Protein AF-A0A9E4ZHT3-F1 (afdb_monomer_lite)

Foldseek 3Di:
DDPPDPLNCVVVVVVVVLVVVVVVCVVVPDDPPVNVVVSVVVVVVVVVVNVVVVVVVVVVVVLVVLLVVLVCCVVVALVQLLVVLCVQQPDDPDPPVCLVPDPRDDCVSLVVNLVVDDDPLNVLSVVLVVQVVVVVVDVRDSVVNNVSSVVSSVVSVVVNVVSVVVSVVSVD

Sequence (172 aa):
MTRYDFFELLPLVVLMVIAFLYTVGYAIGRLPEDYYSFLNGMLFFLTAIYVWLTLRILKDNQKSREIEFIERQLEKLYYPLKDALLFNNFPGNISRDQLREGDCRPIDNIIPYQYLIENETRGKLSRYIDIFISMQKMDVPKAHLILKSEELFQAIEKDIKYLNNQLDELTH

Organism: NCBI:txid2828780

Structure (mmCIF, N/CA/C/O backbone):
data_AF-A0A9E4ZHT3-F1
#
_entry.id   AF-A0A9E4ZHT3-F1
#
loop_
_atom_site.group_PDB
_atom_site.id
_atom_site.type_symbol
_atom_site.label_atom_id
_atom_site.label_alt_id
_atom_site.label_comp_id
_atom_site.label_asym_id
_atom_site.label_entity_id
_atom_site.label_seq_id
_atom_site.pdbx_PDB_ins_code
_atom_site.Cartn_x
_atom_site.Cartn_y
_atom_site.Cartn_z
_atom_site.occupancy
_atom_site.B_iso_or_equiv
_atom_site.auth_seq_id
_atom_site.auth_comp_id
_atom_site.auth_asym_id
_atom_site.auth_atom_id
_atom_site.pdbx_PDB_model_num
ATOM 1 N N . MET A 1 1 ? -6.370 -9.672 -28.333 1.00 36.31 1 MET A N 1
ATOM 2 C CA . MET A 1 1 ? -5.701 -8.794 -29.316 1.00 36.31 1 MET A CA 1
ATOM 3 C C . MET A 1 1 ? -4.327 -8.479 -28.747 1.00 36.31 1 MET A C 1
ATOM 5 O O . MET A 1 1 ? -4.219 -7.658 -27.850 1.00 36.31 1 MET A O 1
ATOM 9 N N . THR A 1 2 ? -3.317 -9.254 -29.134 1.00 41.53 2 THR A N 1
ATOM 10 C CA . THR A 1 2 ? -1.948 -9.168 -28.607 1.00 41.53 2 THR A CA 1
ATOM 11 C C . THR A 1 2 ? -1.272 -7.931 -29.191 1.00 41.53 2 THR A C 1
ATOM 13 O O . THR A 1 2 ? -0.792 -7.959 -30.323 1.00 41.53 2 THR A O 1
ATOM 16 N N . ARG A 1 3 ? -1.287 -6.816 -28.451 1.00 43.28 3 ARG A N 1
ATOM 17 C CA . ARG A 1 3 ? -0.347 -5.722 -28.703 1.00 43.28 3 ARG A CA 1
ATOM 18 C C . ARG A 1 3 ? 1.022 -6.256 -28.309 1.00 43.28 3 ARG A C 1
ATOM 20 O O . ARG A 1 3 ? 1.335 -6.298 -27.129 1.00 43.28 3 ARG A O 1
ATOM 27 N N . TYR A 1 4 ? 1.790 -6.725 -29.286 1.00 46.22 4 TYR A N 1
ATOM 28 C CA . TYR A 1 4 ? 3.232 -6.761 -29.113 1.00 46.22 4 TYR A CA 1
ATOM 29 C C . TYR A 1 4 ? 3.649 -5.315 -28.880 1.00 46.22 4 TYR A C 1
ATOM 31 O O . TYR A 1 4 ? 3.478 -4.475 -29.771 1.00 46.22 4 TYR A O 1
ATOM 39 N N . ASP A 1 5 ? 4.079 -5.007 -27.660 1.00 58.91 5 ASP A N 1
ATOM 40 C CA . ASP A 1 5 ? 4.579 -3.680 -27.359 1.00 58.91 5 ASP A CA 1
ATOM 41 C C . ASP A 1 5 ? 5.752 -3.416 -28.297 1.00 58.91 5 ASP A C 1
ATOM 43 O O . ASP A 1 5 ? 6.617 -4.265 -28.506 1.00 58.91 5 ASP A O 1
ATOM 47 N N . PHE A 1 6 ? 5.768 -2.232 -28.904 1.00 53.75 6 PHE A N 1
ATOM 48 C CA . PHE A 1 6 ? 6.815 -1.793 -29.829 1.00 53.75 6 PHE A CA 1
ATOM 49 C C . PHE A 1 6 ? 8.233 -2.073 -29.282 1.00 53.75 6 PHE A C 1
ATOM 51 O O . PHE A 1 6 ? 9.155 -2.358 -30.042 1.00 53.75 6 PHE A O 1
ATOM 58 N N . PHE A 1 7 ? 8.375 -2.081 -27.954 1.00 57.44 7 PHE A N 1
ATOM 59 C CA . PHE A 1 7 ? 9.590 -2.407 -27.213 1.00 57.44 7 PHE A CA 1
ATOM 60 C C . PHE A 1 7 ? 10.010 -3.886 -27.242 1.00 57.44 7 PHE A C 1
ATOM 62 O O . PHE A 1 7 ? 11.207 -4.149 -27.196 1.00 57.44 7 PHE A O 1
ATOM 69 N N . GLU A 1 8 ? 9.088 -4.845 -27.361 1.00 61.06 8 GLU A N 1
ATOM 70 C CA . GLU A 1 8 ? 9.421 -6.273 -27.511 1.00 61.06 8 GLU A CA 1
ATOM 71 C C . GLU A 1 8 ? 9.900 -6.608 -28.929 1.00 61.06 8 GLU A C 1
ATOM 73 O O . GLU A 1 8 ? 10.730 -7.497 -29.121 1.00 61.06 8 GLU A O 1
ATOM 78 N N . LEU A 1 9 ? 9.404 -5.879 -29.934 1.00 61.53 9 LEU A N 1
ATOM 79 C CA . LEU A 1 9 ? 9.757 -6.102 -31.340 1.00 61.53 9 LEU A CA 1
ATOM 80 C C . LEU A 1 9 ? 11.034 -5.365 -31.756 1.00 61.53 9 LEU A C 1
ATOM 82 O O . LEU A 1 9 ? 11.717 -5.804 -32.680 1.00 61.53 9 LEU A O 1
ATOM 86 N N . LEU A 1 10 ? 11.390 -4.276 -31.073 1.00 67.12 10 LEU A N 1
ATOM 87 C CA . LEU A 1 10 ? 12.558 -3.456 -31.399 1.00 67.12 10 LEU A CA 1
ATOM 88 C C . LEU A 1 10 ? 13.893 -4.236 -31.390 1.00 67.12 10 LEU A C 1
ATOM 90 O O . LEU A 1 10 ? 14.643 -4.097 -32.356 1.00 67.12 10 LEU A O 1
ATOM 94 N N . PRO A 1 11 ? 14.196 -5.110 -30.406 1.00 68.56 11 PRO A N 1
ATOM 95 C CA . PRO A 1 11 ? 15.411 -5.928 -30.421 1.00 68.56 11 PRO A CA 1
ATOM 96 C C . PRO A 1 11 ? 15.448 -6.892 -31.609 1.00 68.56 11 PRO A C 1
ATOM 98 O O . PRO A 1 11 ? 16.500 -7.096 -32.211 1.00 68.56 11 PRO A O 1
ATOM 101 N N . LEU A 1 12 ? 14.293 -7.455 -31.968 1.00 69.12 12 LEU A N 1
ATOM 102 C CA . LEU A 1 12 ? 14.160 -8.412 -33.061 1.00 69.12 12 LEU A CA 1
ATOM 103 C C . LEU A 1 12 ? 14.340 -7.721 -34.419 1.00 69.12 12 LEU A C 1
ATOM 105 O O . LEU A 1 12 ? 15.075 -8.219 -35.267 1.00 69.12 12 LEU A O 1
ATOM 109 N N . VAL A 1 13 ? 13.760 -6.530 -34.591 1.00 71.06 13 VAL A N 1
ATOM 110 C CA . VAL A 1 13 ? 13.952 -5.685 -35.779 1.00 71.06 13 VAL A CA 1
ATOM 111 C C . VAL A 1 13 ? 15.416 -5.261 -35.916 1.00 71.06 13 VAL A C 1
ATOM 113 O O . VAL A 1 13 ? 15.984 -5.362 -37.001 1.00 71.06 13 VAL A O 1
ATOM 116 N N . VAL A 1 14 ? 16.063 -4.850 -34.824 1.00 73.06 14 VAL A N 1
ATOM 117 C CA . VAL A 1 14 ? 17.485 -4.473 -34.822 1.00 73.06 14 VAL A CA 1
ATOM 118 C C . VAL A 1 14 ? 18.382 -5.664 -35.177 1.00 73.06 14 VAL A C 1
ATOM 120 O O . VAL A 1 14 ? 19.253 -5.531 -36.035 1.00 73.06 14 VAL A O 1
ATOM 123 N N . LEU A 1 15 ? 18.148 -6.841 -34.586 1.00 74.75 15 LEU A N 1
ATOM 124 C CA . LEU A 1 15 ? 18.866 -8.076 -34.924 1.00 74.75 15 LEU A CA 1
ATOM 125 C C . LEU A 1 15 ? 18.683 -8.460 -36.394 1.00 74.75 15 LEU A C 1
ATOM 127 O O . LEU A 1 15 ? 19.656 -8.828 -37.051 1.00 74.75 15 LEU A O 1
ATOM 131 N N . MET A 1 16 ? 17.465 -8.331 -36.928 1.00 75.19 16 MET A N 1
ATOM 132 C CA . MET A 1 16 ? 17.192 -8.583 -38.343 1.00 75.19 16 MET A CA 1
ATOM 133 C C . MET A 1 16 ? 17.946 -7.613 -39.254 1.00 75.19 16 MET A C 1
ATOM 135 O O . MET A 1 16 ? 18.510 -8.047 -40.256 1.00 75.19 16 MET A O 1
ATOM 139 N N . VAL A 1 17 ? 18.012 -6.326 -38.905 1.00 75.81 17 VAL A N 1
ATOM 140 C CA . VAL A 1 17 ? 18.761 -5.322 -39.678 1.00 75.81 17 VAL A CA 1
ATOM 141 C C . VAL A 1 17 ? 20.265 -5.604 -39.637 1.00 75.81 17 VAL A C 1
ATOM 143 O O . VAL A 1 17 ? 20.921 -5.546 -40.674 1.00 75.81 17 VAL A O 1
ATOM 146 N N . ILE A 1 18 ? 20.817 -5.979 -38.481 1.00 73.12 18 ILE A N 1
ATOM 147 C CA . ILE A 1 18 ? 22.238 -6.341 -38.348 1.00 73.12 18 ILE A CA 1
ATOM 148 C C . ILE A 1 18 ? 22.557 -7.602 -39.158 1.00 73.12 18 ILE A C 1
ATOM 150 O O . ILE A 1 18 ? 23.530 -7.616 -39.910 1.00 73.12 18 ILE A O 1
ATOM 154 N N . ALA A 1 19 ? 21.721 -8.640 -39.059 1.00 74.19 19 ALA A N 1
ATOM 155 C CA . ALA A 1 19 ? 21.879 -9.872 -39.828 1.00 74.19 19 ALA A CA 1
ATOM 156 C C . ALA A 1 19 ? 21.768 -9.621 -41.342 1.00 74.19 19 ALA A C 1
ATOM 158 O O . ALA A 1 19 ? 22.537 -10.181 -42.126 1.00 74.19 19 ALA A O 1
ATOM 159 N N . PHE A 1 20 ? 20.856 -8.741 -41.761 1.00 75.81 20 PHE A N 1
ATOM 160 C CA . PHE A 1 20 ? 20.705 -8.328 -43.154 1.00 75.81 20 PHE A CA 1
ATOM 161 C C . PHE A 1 20 ? 21.943 -7.580 -43.667 1.00 75.81 20 PHE A C 1
ATOM 163 O O . PHE A 1 20 ? 22.488 -7.924 -44.710 1.00 75.81 20 PHE A O 1
ATOM 170 N N . LEU A 1 21 ? 22.454 -6.604 -42.915 1.00 70.06 21 LEU A N 1
ATOM 171 C CA . LEU A 1 21 ? 23.661 -5.863 -43.295 1.00 70.06 21 LEU A CA 1
ATOM 172 C C . LEU A 1 21 ? 24.899 -6.769 -43.356 1.00 70.06 21 LEU A C 1
ATOM 174 O O . LEU A 1 21 ? 25.703 -6.653 -44.280 1.00 70.06 21 LEU A O 1
ATOM 178 N N . TYR A 1 22 ? 25.017 -7.721 -42.427 1.00 69.56 22 TYR A N 1
ATOM 179 C CA . TYR A 1 22 ? 26.102 -8.702 -42.420 1.00 69.56 22 TYR A CA 1
ATOM 180 C C . TYR A 1 22 ? 26.036 -9.649 -43.628 1.00 69.56 22 TYR A C 1
ATOM 182 O O . TYR A 1 22 ? 27.047 -9.884 -44.289 1.00 69.56 22 TYR A O 1
ATOM 190 N N . THR A 1 23 ? 24.846 -10.164 -43.958 1.00 71.00 23 THR A N 1
ATOM 191 C CA . THR A 1 23 ? 24.643 -11.060 -45.113 1.00 71.00 23 THR A CA 1
ATOM 192 C C . THR A 1 23 ? 24.857 -10.348 -46.446 1.00 71.00 23 THR A C 1
ATOM 194 O O . THR A 1 23 ? 25.525 -10.894 -47.324 1.00 71.00 23 THR A O 1
ATOM 197 N N . VAL A 1 24 ? 24.377 -9.109 -46.587 1.00 67.62 24 VAL A N 1
ATOM 198 C CA . VAL A 1 24 ? 24.614 -8.274 -47.775 1.00 67.62 24 VAL A CA 1
ATOM 199 C C . VAL A 1 24 ? 26.100 -7.936 -47.920 1.00 67.62 24 VAL A C 1
ATOM 201 O O . VAL A 1 24 ? 26.660 -8.080 -49.004 1.00 67.62 24 VAL A O 1
ATOM 204 N N . GLY A 1 25 ? 26.773 -7.557 -46.833 1.00 65.00 25 GLY A N 1
ATOM 205 C CA . GLY A 1 25 ? 28.205 -7.265 -46.849 1.00 65.00 25 GLY A CA 1
ATOM 206 C C . GLY A 1 25 ? 29.077 -8.478 -47.197 1.00 65.00 25 GLY A C 1
ATOM 207 O O . GLY A 1 25 ? 30.046 -8.349 -47.946 1.00 65.00 25 GLY A O 1
ATOM 208 N N . TYR A 1 26 ? 28.697 -9.670 -46.726 1.00 64.00 26 TYR A N 1
ATOM 209 C CA . TYR A 1 26 ? 29.350 -10.928 -47.094 1.00 64.00 26 TYR A CA 1
ATOM 210 C C . TYR A 1 26 ? 29.134 -11.282 -48.575 1.00 64.00 26 TYR A C 1
ATOM 212 O O . TYR A 1 26 ? 30.075 -11.691 -49.254 1.00 64.00 26 TYR A O 1
ATOM 220 N N . ALA A 1 27 ? 27.925 -11.064 -49.105 1.00 64.38 27 ALA A N 1
ATOM 221 C CA . ALA A 1 27 ? 27.588 -11.338 -50.504 1.00 64.38 27 ALA A CA 1
ATOM 222 C C . ALA A 1 27 ? 28.333 -10.435 -51.509 1.00 64.38 27 ALA A C 1
ATOM 224 O O . ALA A 1 27 ? 28.561 -10.846 -52.645 1.00 64.38 27 ALA A O 1
ATOM 225 N N . ILE A 1 28 ? 28.736 -9.226 -51.101 1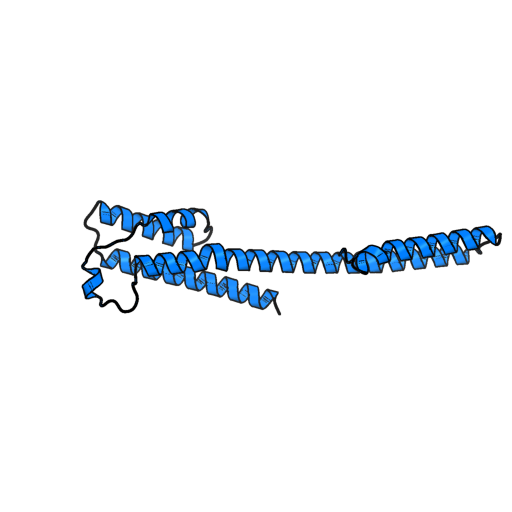.00 67.00 28 ILE A N 1
ATOM 226 C CA . ILE A 1 28 ? 29.429 -8.244 -51.959 1.00 67.00 28 ILE A CA 1
ATOM 227 C C . ILE A 1 28 ? 30.965 -8.457 -51.973 1.00 67.00 28 ILE A C 1
ATOM 229 O O . ILE A 1 28 ? 31.679 -7.854 -52.770 1.00 67.00 28 ILE A O 1
ATOM 233 N N . GLY A 1 29 ? 31.496 -9.391 -51.173 1.00 56.91 29 GLY A N 1
ATOM 234 C CA . GLY A 1 29 ? 32.817 -9.989 -51.411 1.00 56.91 29 GLY A CA 1
ATOM 235 C C . GLY A 1 29 ? 34.036 -9.302 -50.783 1.00 56.91 29 GLY A C 1
ATOM 236 O O . GLY A 1 29 ? 35.145 -9.792 -50.980 1.00 56.91 29 GLY A O 1
ATOM 237 N N . ARG A 1 30 ? 33.876 -8.226 -50.002 1.00 59.56 30 ARG A N 1
ATOM 238 C CA . ARG A 1 30 ? 34.864 -7.740 -49.011 1.00 59.56 30 ARG A CA 1
ATOM 239 C C . ARG A 1 30 ? 34.271 -6.570 -48.233 1.00 59.56 30 ARG A C 1
ATOM 241 O O . ARG A 1 30 ? 34.090 -5.487 -48.782 1.00 59.56 30 ARG A O 1
ATOM 248 N N . LEU A 1 31 ? 34.007 -6.781 -46.949 1.00 59.38 31 LEU A N 1
ATOM 249 C CA . LEU A 1 31 ? 33.767 -5.684 -46.019 1.00 59.38 31 LEU A CA 1
ATOM 250 C C . LEU A 1 31 ? 35.135 -5.130 -45.583 1.00 59.38 31 LEU A C 1
ATOM 252 O O . LEU A 1 31 ? 35.960 -5.915 -45.114 1.00 59.38 31 LEU A O 1
ATOM 256 N N . PRO A 1 32 ? 35.416 -3.826 -45.762 1.00 66.12 32 PRO A N 1
ATOM 257 C CA . PRO A 1 32 ? 36.620 -3.192 -45.220 1.00 66.12 32 PRO A CA 1
ATOM 258 C C . PRO A 1 32 ? 36.737 -3.447 -43.708 1.00 66.12 32 PRO A C 1
ATOM 260 O O . PRO A 1 32 ? 35.711 -3.540 -43.035 1.00 66.12 32 PRO A O 1
ATOM 263 N N . GLU A 1 33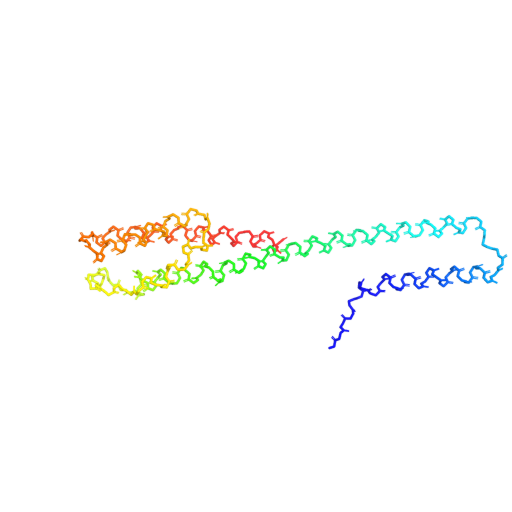 ? 37.946 -3.513 -43.140 1.00 65.81 33 GLU A N 1
ATOM 264 C CA . GLU A 1 33 ? 38.126 -3.637 -41.676 1.00 65.81 33 GLU A CA 1
ATOM 265 C C . GLU A 1 33 ? 37.379 -2.530 -40.902 1.00 65.81 33 GLU A C 1
ATOM 267 O O . GLU A 1 33 ? 36.798 -2.775 -39.841 1.00 65.81 33 GLU A O 1
ATOM 272 N N . ASP A 1 34 ? 37.276 -1.342 -41.501 1.00 67.06 34 ASP A N 1
ATOM 273 C CA . ASP A 1 34 ? 36.512 -0.203 -40.982 1.00 67.06 34 ASP A CA 1
ATOM 274 C C . ASP A 1 34 ? 35.013 -0.506 -40.816 1.00 67.06 34 ASP A C 1
ATOM 276 O O . ASP A 1 34 ? 34.356 0.028 -39.922 1.00 67.06 34 ASP A O 1
ATOM 280 N N . TYR A 1 35 ? 34.462 -1.409 -41.632 1.00 68.75 35 TYR A N 1
ATOM 281 C CA . TYR A 1 35 ? 33.061 -1.818 -41.557 1.00 68.75 35 TYR A CA 1
ATOM 282 C C . TYR A 1 35 ? 32.785 -2.709 -40.342 1.00 68.75 35 TYR A C 1
ATOM 284 O O . TYR A 1 35 ? 31.739 -2.580 -39.707 1.00 68.75 35 TYR A O 1
ATOM 292 N N . TYR A 1 36 ? 33.732 -3.575 -39.967 1.00 68.25 36 TYR A N 1
ATOM 293 C CA . TYR A 1 36 ? 33.623 -4.372 -38.743 1.00 68.25 36 TYR A CA 1
ATOM 294 C C . TYR A 1 36 ? 33.713 -3.487 -37.498 1.00 68.25 36 TYR A C 1
ATOM 296 O O . TYR A 1 36 ? 32.945 -3.671 -36.554 1.00 68.25 36 TYR A O 1
ATOM 304 N N . SER A 1 37 ? 34.589 -2.481 -37.522 1.00 70.00 37 SER A N 1
ATOM 305 C CA . SER A 1 37 ? 34.682 -1.474 -36.458 1.00 70.00 37 SER A CA 1
ATOM 306 C C . SER A 1 37 ? 33.392 -0.655 -36.334 1.00 70.00 37 SER A C 1
ATOM 308 O O . SER A 1 37 ? 32.894 -0.456 -35.226 1.00 70.00 37 SER A O 1
ATOM 310 N N . PHE A 1 38 ? 32.797 -0.251 -37.461 1.00 73.50 38 PHE 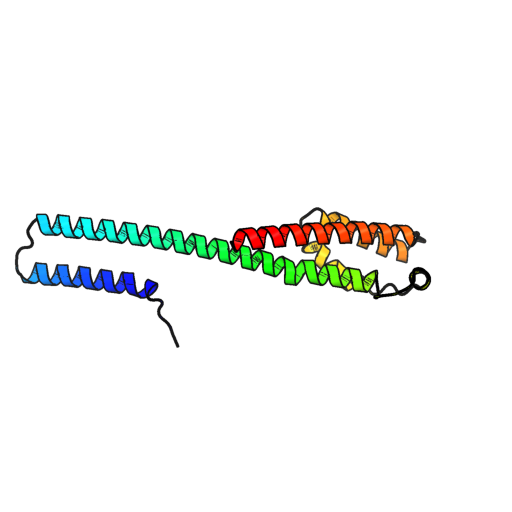A N 1
ATOM 311 C CA . PHE A 1 38 ? 31.509 0.444 -37.492 1.00 73.50 38 PHE A CA 1
ATOM 312 C C . PHE A 1 38 ? 30.362 -0.422 -36.947 1.00 73.50 38 PHE A C 1
ATOM 314 O O . PHE A 1 38 ? 29.609 0.030 -36.083 1.00 73.50 38 PHE A O 1
ATOM 321 N N . LEU A 1 39 ? 30.252 -1.681 -37.388 1.00 70.06 39 LEU A N 1
ATOM 322 C CA . LEU A 1 39 ? 29.245 -2.625 -36.890 1.00 70.06 39 LEU A CA 1
ATOM 323 C C . LEU A 1 39 ? 29.384 -2.877 -35.386 1.00 70.06 39 LEU A C 1
ATOM 325 O O . LEU A 1 39 ? 28.382 -2.863 -34.672 1.00 70.06 39 LEU A O 1
ATOM 329 N N . ASN A 1 40 ? 30.611 -3.066 -34.894 1.00 72.25 40 ASN A N 1
ATOM 330 C CA . ASN A 1 40 ? 30.877 -3.252 -33.469 1.00 72.25 40 ASN A CA 1
ATOM 331 C C . ASN A 1 40 ? 30.522 -2.003 -32.654 1.00 72.25 40 ASN A C 1
ATOM 333 O O . ASN A 1 40 ? 29.910 -2.121 -31.593 1.00 72.25 40 ASN A O 1
ATOM 337 N N . GLY A 1 41 ? 30.838 -0.807 -33.159 1.00 71.38 41 GLY A N 1
ATOM 338 C CA . GLY A 1 41 ? 30.431 0.453 -32.535 1.00 71.38 41 GLY A CA 1
ATOM 339 C C . GLY A 1 41 ? 28.908 0.613 -32.481 1.00 71.38 41 GLY A C 1
ATOM 340 O O . GLY A 1 41 ? 28.358 0.982 -31.443 1.00 71.38 41 GLY A O 1
ATOM 341 N N . MET A 1 42 ? 28.212 0.261 -33.565 1.00 73.12 42 MET A N 1
ATOM 342 C CA . MET A 1 42 ? 26.750 0.288 -33.630 1.00 73.12 42 MET A CA 1
ATOM 343 C C . MET A 1 42 ? 26.123 -0.718 -32.654 1.00 73.12 42 MET A C 1
ATOM 345 O O . MET A 1 42 ? 25.199 -0.368 -31.923 1.00 73.12 42 MET A O 1
ATOM 349 N N . LEU A 1 43 ? 26.653 -1.943 -32.590 1.00 73.38 43 LEU A N 1
ATOM 350 C CA . LEU A 1 43 ? 26.248 -2.970 -31.626 1.00 73.38 43 LEU A CA 1
ATOM 351 C C . LEU A 1 43 ? 26.441 -2.501 -30.182 1.00 73.38 43 LEU A C 1
ATOM 353 O O . LEU A 1 43 ? 25.546 -2.676 -29.354 1.00 73.38 43 LEU A O 1
ATOM 357 N N . PHE A 1 44 ? 27.580 -1.876 -29.877 1.00 72.81 44 PHE A N 1
ATOM 358 C CA . PHE A 1 44 ? 27.859 -1.344 -28.545 1.00 72.81 44 PHE A CA 1
ATOM 359 C C . PHE A 1 44 ? 26.864 -0.244 -28.162 1.00 72.81 44 PHE A C 1
ATOM 361 O O . PHE A 1 44 ? 26.293 -0.272 -27.073 1.00 72.81 44 PHE A O 1
ATOM 368 N N . PHE A 1 45 ? 26.594 0.686 -29.079 1.00 73.44 45 PHE A N 1
ATOM 369 C CA . PHE A 1 45 ? 25.627 1.760 -28.870 1.00 73.44 45 PHE A CA 1
ATOM 370 C C . PHE A 1 45 ? 24.199 1.231 -28.664 1.00 73.44 45 PHE A C 1
ATOM 372 O O . PHE A 1 45 ? 23.507 1.644 -27.734 1.00 73.44 45 PHE A O 1
ATOM 379 N N . LEU A 1 46 ? 23.775 0.260 -29.475 1.00 72.94 46 LEU A N 1
ATOM 380 C CA . LEU A 1 46 ? 22.478 -0.403 -29.326 1.00 72.94 46 LEU A CA 1
ATOM 381 C C . LEU A 1 46 ? 22.368 -1.146 -27.994 1.00 72.94 46 LEU A C 1
ATOM 383 O O . LEU A 1 46 ? 21.343 -1.055 -27.320 1.00 72.94 46 LEU A O 1
ATOM 387 N N . THR A 1 47 ? 23.436 -1.829 -27.582 1.00 73.69 47 THR A N 1
ATOM 388 C CA . THR A 1 47 ? 23.501 -2.501 -26.280 1.00 73.69 47 THR A CA 1
ATOM 389 C C . THR A 1 47 ? 23.376 -1.490 -25.141 1.00 73.69 47 THR A C 1
ATOM 391 O O . THR A 1 47 ? 22.619 -1.720 -24.201 1.00 73.69 47 THR A O 1
ATOM 394 N N . ALA A 1 48 ? 24.046 -0.338 -25.237 1.00 71.81 48 ALA A N 1
ATOM 395 C CA . ALA A 1 48 ? 23.943 0.723 -24.238 1.00 71.81 48 ALA A CA 1
ATOM 396 C C . ALA A 1 48 ? 22.514 1.286 -24.131 1.00 71.81 48 ALA A C 1
ATOM 398 O O . ALA A 1 48 ? 21.994 1.426 -23.023 1.00 71.81 48 ALA A O 1
ATOM 399 N N . ILE A 1 49 ? 21.849 1.543 -25.265 1.00 76.81 49 ILE A N 1
ATOM 400 C CA . ILE A 1 49 ? 20.440 1.970 -25.292 1.00 76.81 49 ILE A CA 1
ATOM 401 C C . ILE A 1 49 ? 19.544 0.906 -24.657 1.00 76.81 49 ILE A C 1
ATOM 403 O O . ILE A 1 49 ? 18.675 1.231 -23.850 1.00 76.81 49 ILE A O 1
ATOM 407 N N . TYR A 1 50 ? 19.763 -0.363 -24.994 1.00 71.50 50 TYR A N 1
ATOM 408 C CA . TYR A 1 50 ? 18.971 -1.467 -24.467 1.00 71.50 50 TYR A CA 1
ATOM 409 C C . TYR A 1 50 ? 19.108 -1.601 -22.946 1.00 71.50 50 TYR A C 1
ATOM 411 O O . TYR A 1 50 ? 18.105 -1.712 -22.239 1.00 71.50 50 TYR A O 1
ATOM 419 N N . VAL A 1 51 ? 20.336 -1.538 -22.423 1.00 75.38 51 VAL A N 1
ATOM 420 C CA . VAL A 1 51 ? 20.594 -1.560 -20.975 1.00 75.38 51 VAL A CA 1
ATOM 421 C C . VAL A 1 51 ? 19.913 -0.374 -20.296 1.00 75.38 51 VAL A C 1
ATOM 423 O O . VAL A 1 51 ? 19.247 -0.552 -19.277 1.00 75.38 51 VAL A O 1
ATOM 426 N N . TRP A 1 52 ? 20.016 0.823 -20.876 1.00 76.94 52 TRP A N 1
ATOM 427 C CA . TRP A 1 52 ? 19.368 2.020 -20.344 1.00 76.94 52 TRP A CA 1
ATOM 428 C C . TRP A 1 52 ? 17.836 1.888 -20.294 1.00 76.94 52 TRP A C 1
ATOM 430 O O . TRP A 1 52 ? 17.230 2.167 -19.258 1.00 76.94 52 TRP A O 1
ATOM 440 N N . LEU A 1 53 ? 17.213 1.394 -21.369 1.00 74.81 53 LEU A N 1
ATOM 441 C CA . LEU A 1 53 ? 15.772 1.125 -21.420 1.00 74.81 53 LEU A CA 1
ATOM 442 C C . LEU A 1 53 ? 15.353 0.068 -20.394 1.00 74.81 53 LEU A C 1
ATOM 444 O O . LEU A 1 53 ? 14.380 0.267 -19.671 1.00 74.81 53 LEU A O 1
ATOM 448 N N . THR A 1 54 ? 16.109 -1.024 -20.286 1.00 74.06 54 THR A N 1
ATOM 449 C CA . THR A 1 54 ? 15.827 -2.109 -19.337 1.00 74.06 54 THR A CA 1
ATOM 450 C C . THR A 1 54 ? 15.872 -1.605 -17.896 1.00 74.06 54 THR A C 1
ATOM 452 O O . THR A 1 54 ? 14.971 -1.894 -17.111 1.00 74.06 54 THR A O 1
ATOM 455 N N . LEU A 1 55 ? 16.880 -0.799 -17.545 1.00 76.19 55 LEU A N 1
ATOM 456 C CA . LEU A 1 55 ? 16.978 -0.189 -16.217 1.00 76.19 55 LEU A CA 1
ATOM 457 C C . LEU A 1 55 ? 15.811 0.759 -15.929 1.00 76.19 55 LEU A C 1
ATOM 459 O O . LEU A 1 55 ? 15.337 0.808 -14.796 1.00 76.19 55 LEU A O 1
ATOM 463 N N . ARG A 1 56 ? 15.334 1.494 -16.938 1.00 76.19 56 ARG A N 1
ATOM 464 C CA . ARG A 1 56 ? 14.160 2.361 -16.802 1.00 76.19 56 ARG A CA 1
ATOM 465 C C . ARG A 1 56 ? 12.890 1.549 -16.534 1.00 76.19 56 ARG A C 1
ATOM 467 O O . ARG A 1 56 ? 12.214 1.818 -15.552 1.00 76.19 56 ARG A O 1
ATOM 474 N N . ILE A 1 57 ? 12.637 0.504 -17.323 1.00 74.94 57 ILE A N 1
ATOM 475 C CA . ILE A 1 57 ? 11.479 -0.390 -17.147 1.00 74.94 57 ILE A CA 1
ATOM 476 C C . ILE A 1 57 ? 11.515 -1.080 -15.779 1.00 74.94 57 ILE A C 1
ATOM 478 O O . ILE A 1 57 ? 10.487 -1.209 -15.122 1.00 74.94 57 ILE A O 1
ATOM 482 N N . LEU A 1 58 ? 12.691 -1.520 -15.323 1.00 73.50 58 LEU A N 1
ATOM 483 C CA . LEU A 1 58 ? 12.839 -2.127 -13.999 1.00 73.50 58 LEU A CA 1
ATOM 484 C C . LEU A 1 58 ? 12.466 -1.153 -12.879 1.00 73.50 58 LEU A C 1
ATOM 486 O O . LEU A 1 58 ? 11.765 -1.553 -11.952 1.00 73.50 58 LEU A O 1
ATOM 490 N N . LYS A 1 59 ? 12.890 0.112 -12.978 1.00 76.50 59 LYS A N 1
ATOM 491 C CA . LYS A 1 59 ? 12.520 1.153 -12.010 1.00 76.50 59 LYS A CA 1
ATOM 492 C C . LYS A 1 59 ? 11.024 1.452 -12.038 1.00 76.50 59 LYS A C 1
ATOM 494 O O . LYS A 1 59 ? 10.410 1.512 -10.978 1.00 76.50 59 LYS A O 1
ATOM 499 N N . ASP A 1 60 ? 10.437 1.571 -13.225 1.00 76.81 60 ASP A N 1
ATOM 500 C CA . ASP A 1 60 ? 9.001 1.824 -13.378 1.00 76.81 60 ASP A CA 1
ATOM 501 C C . ASP A 1 60 ? 8.174 0.651 -12.815 1.00 76.81 60 ASP A C 1
ATOM 503 O O . ASP A 1 60 ? 7.205 0.859 -12.086 1.00 76.81 60 ASP A O 1
ATOM 507 N N . ASN A 1 61 ? 8.611 -0.592 -13.047 1.00 75.75 61 ASN A N 1
ATOM 508 C CA . ASN A 1 61 ? 7.993 -1.787 -12.468 1.00 75.75 61 ASN A CA 1
ATOM 509 C C . ASN A 1 61 ? 8.137 -1.857 -10.942 1.00 75.75 61 ASN A C 1
ATOM 511 O O . ASN A 1 61 ? 7.217 -2.315 -10.270 1.00 75.75 61 ASN A O 1
ATOM 515 N N . GLN A 1 62 ? 9.277 -1.444 -10.379 1.00 80.50 62 GLN A N 1
ATOM 516 C CA . GLN A 1 62 ? 9.456 -1.370 -8.924 1.00 80.50 62 GLN A CA 1
ATOM 517 C C . GLN A 1 62 ? 8.503 -0.341 -8.314 1.00 80.50 62 GLN A C 1
ATOM 519 O O . GLN A 1 62 ? 7.735 -0.693 -7.423 1.00 80.50 62 GLN A O 1
ATOM 524 N N . LYS A 1 63 ? 8.473 0.873 -8.874 1.00 81.31 63 LYS A N 1
ATOM 525 C CA . LYS A 1 63 ? 7.570 1.954 -8.464 1.00 81.31 63 LYS A CA 1
ATOM 526 C C . LYS A 1 63 ? 6.101 1.516 -8.535 1.00 81.31 63 LYS A C 1
ATOM 528 O O . LYS A 1 63 ? 5.361 1.676 -7.573 1.00 81.31 63 LYS A O 1
ATOM 533 N N . SER A 1 64 ? 5.692 0.865 -9.628 1.00 80.62 64 SER A N 1
ATOM 534 C CA . SER A 1 64 ? 4.326 0.343 -9.778 1.00 80.62 64 SER A CA 1
ATOM 535 C C . SER A 1 64 ? 3.977 -0.740 -8.753 1.00 80.62 64 SER A C 1
ATOM 537 O O . SER A 1 64 ? 2.849 -0.763 -8.268 1.00 80.62 64 SER A O 1
ATOM 539 N N . ARG A 1 65 ? 4.917 -1.633 -8.411 1.00 80.75 65 ARG A N 1
ATOM 540 C CA . ARG A 1 65 ? 4.700 -2.659 -7.376 1.00 80.75 65 ARG A CA 1
ATOM 541 C C . ARG A 1 65 ? 4.579 -2.051 -5.984 1.00 80.75 65 ARG A C 1
ATOM 543 O O . ARG A 1 65 ? 3.797 -2.551 -5.182 1.00 80.75 65 ARG A O 1
ATOM 550 N N . GLU A 1 66 ? 5.356 -1.012 -5.694 1.00 84.56 66 GLU A N 1
ATOM 551 C CA . GLU A 1 66 ? 5.282 -0.286 -4.424 1.00 84.56 66 GLU A CA 1
ATOM 552 C C . GLU A 1 66 ? 3.930 0.416 -4.268 1.00 84.56 66 GLU A C 1
ATOM 554 O O . GLU A 1 66 ? 3.289 0.257 -3.230 1.00 84.56 66 GLU A O 1
ATOM 559 N N . ILE A 1 67 ? 3.446 1.088 -5.318 1.00 86.00 67 ILE A N 1
ATOM 560 C CA . ILE A 1 67 ? 2.103 1.691 -5.342 1.00 86.00 67 ILE A CA 1
ATOM 561 C C . ILE A 1 67 ? 1.032 0.620 -5.099 1.00 86.00 67 ILE A C 1
ATOM 563 O O . ILE A 1 67 ? 0.246 0.749 -4.165 1.00 86.00 67 ILE A O 1
ATOM 567 N N . GLU A 1 68 ? 1.049 -0.478 -5.863 1.00 87.25 68 GLU A N 1
ATOM 568 C CA . GLU A 1 68 ? 0.058 -1.557 -5.728 1.00 87.25 68 GLU A CA 1
ATOM 569 C C . GLU A 1 68 ? 0.071 -2.179 -4.321 1.00 87.25 68 GLU A C 1
ATOM 571 O O . GLU A 1 68 ? -0.965 -2.568 -3.775 1.00 87.25 68 GLU A O 1
ATOM 576 N N . PHE A 1 69 ? 1.251 -2.291 -3.711 1.00 88.56 69 PHE A N 1
ATOM 577 C CA . PHE A 1 69 ? 1.385 -2.785 -2.348 1.00 88.56 69 PHE A CA 1
ATOM 578 C C . PHE A 1 69 ? 0.757 -1.827 -1.329 1.00 88.56 69 PHE A C 1
ATOM 580 O O . PHE A 1 69 ? -0.001 -2.283 -0.470 1.00 88.56 69 PHE A O 1
ATOM 587 N N . ILE A 1 70 ? 1.017 -0.521 -1.443 1.00 86.50 70 ILE A N 1
ATOM 588 C CA . ILE A 1 70 ? 0.439 0.510 -0.568 1.00 86.50 70 ILE A CA 1
ATOM 589 C C . ILE A 1 70 ? -1.083 0.580 -0.736 1.00 86.50 70 ILE A C 1
ATOM 591 O O . ILE A 1 70 ? -1.805 0.545 0.261 1.00 86.50 70 ILE A O 1
ATOM 595 N N . GLU A 1 71 ? -1.585 0.595 -1.972 1.00 87.69 71 GLU A N 1
ATOM 596 C CA . GLU A 1 71 ? -3.023 0.575 -2.267 1.00 87.69 71 GLU A CA 1
ATOM 597 C C . GLU A 1 71 ? -3.694 -0.646 -1.637 1.00 87.69 71 GLU A C 1
ATOM 599 O O . GLU A 1 71 ? -4.697 -0.521 -0.935 1.00 87.69 71 GLU A O 1
ATOM 604 N N . ARG A 1 72 ? -3.095 -1.835 -1.784 1.00 87.75 72 ARG A N 1
ATOM 605 C CA . ARG A 1 72 ? -3.611 -3.053 -1.144 1.00 87.75 72 ARG A CA 1
ATOM 606 C C . ARG A 1 72 ? -3.616 -2.961 0.375 1.00 87.75 72 ARG A C 1
ATOM 608 O O . ARG A 1 72 ? -4.554 -3.471 0.985 1.00 87.75 72 ARG A O 1
ATOM 615 N N . GLN A 1 73 ? -2.600 -2.361 0.993 1.00 85.19 73 GLN A N 1
ATOM 616 C CA . GLN A 1 73 ? -2.608 -2.144 2.440 1.00 85.19 73 GLN A CA 1
ATOM 617 C C . GLN A 1 73 ? -3.740 -1.197 2.849 1.00 85.19 73 GLN A C 1
ATOM 619 O O . GLN A 1 73 ? -4.478 -1.490 3.787 1.00 85.19 73 GLN A O 1
ATOM 624 N N . LEU A 1 74 ? -3.939 -0.092 2.139 1.00 87.12 74 LEU A N 1
ATOM 625 C CA . LEU A 1 74 ? -5.024 0.841 2.438 1.00 87.12 74 LEU A CA 1
ATOM 626 C C . LEU A 1 74 ? -6.401 0.179 2.273 1.00 87.12 74 LEU A C 1
ATOM 628 O O . LEU A 1 74 ? -7.190 0.160 3.218 1.00 87.12 74 LEU A O 1
ATOM 632 N N . GLU A 1 75 ? -6.656 -0.439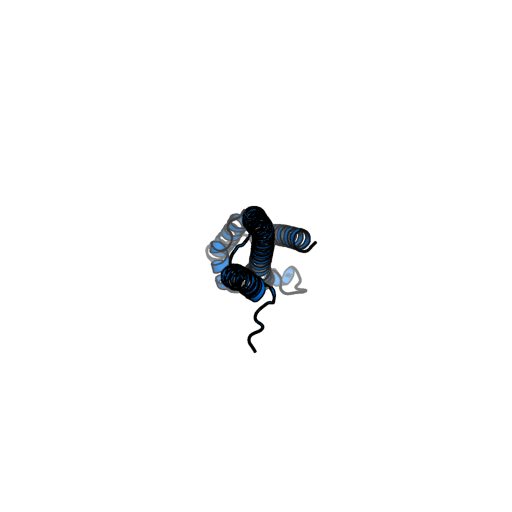 1.119 1.00 86.44 75 GLU A N 1
ATOM 633 C CA . GLU A 1 75 ? -7.961 -1.002 0.759 1.00 86.44 75 GLU A CA 1
ATOM 634 C C . GLU A 1 75 ? -8.331 -2.270 1.525 1.00 86.44 75 GLU A C 1
ATOM 636 O O . GLU A 1 75 ? -9.500 -2.472 1.847 1.00 86.44 75 GLU A O 1
ATOM 641 N N . LYS A 1 76 ? -7.364 -3.156 1.794 1.00 84.44 76 LYS A N 1
ATOM 642 C CA . LYS A 1 76 ? -7.649 -4.479 2.377 1.00 84.44 76 LYS A CA 1
ATOM 643 C C . LYS A 1 76 ? -7.367 -4.565 3.868 1.00 84.44 76 LYS A C 1
ATOM 645 O O . LYS A 1 76 ? -7.872 -5.483 4.509 1.00 84.44 76 LYS A O 1
ATOM 650 N N . LEU A 1 77 ? -6.563 -3.652 4.413 1.00 85.75 77 LEU A N 1
ATOM 651 C CA . LEU A 1 77 ? -6.175 -3.670 5.820 1.00 85.75 77 LEU A CA 1
ATOM 652 C C . LEU A 1 77 ? -6.726 -2.461 6.567 1.00 85.75 77 LEU A C 1
ATOM 654 O O . LEU A 1 77 ? -7.548 -2.620 7.465 1.00 85.75 77 LEU A O 1
ATOM 658 N N . TYR A 1 78 ? -6.288 -1.258 6.203 1.00 84.12 78 TYR A N 1
ATOM 659 C CA . TYR A 1 78 ? -6.513 -0.082 7.038 1.00 84.12 78 TYR A CA 1
ATOM 660 C C . TYR A 1 78 ? -7.934 0.479 6.948 1.00 84.12 78 TYR A C 1
ATOM 662 O O . TYR A 1 78 ? -8.508 0.790 7.994 1.00 84.12 78 TYR A O 1
ATOM 670 N N . TYR A 1 79 ? -8.538 0.577 5.758 1.00 83.62 79 TYR A N 1
ATOM 671 C CA . TYR A 1 79 ? -9.934 1.021 5.641 1.00 83.62 79 TYR A CA 1
ATOM 672 C C . TYR A 1 79 ? -10.921 0.021 6.253 1.00 83.62 79 TYR A C 1
ATOM 674 O O . TYR A 1 79 ? -11.703 0.440 7.107 1.00 83.62 79 TYR A O 1
ATOM 682 N N . PRO A 1 80 ? -10.845 -1.294 5.962 1.00 81.38 80 PRO A N 1
ATOM 683 C CA . PRO A 1 80 ? -11.743 -2.265 6.581 1.00 81.38 80 PRO A CA 1
ATOM 684 C C . PRO A 1 80 ? -11.594 -2.332 8.104 1.00 81.38 80 PRO A C 1
ATOM 686 O O . PRO A 1 80 ? -12.585 -2.495 8.813 1.00 81.38 80 PRO A O 1
ATOM 689 N N . LEU A 1 81 ? -10.375 -2.169 8.631 1.00 81.94 81 LEU A N 1
ATOM 690 C CA . LEU A 1 81 ? -10.131 -2.105 10.072 1.00 81.94 81 LEU A CA 1
ATOM 691 C C . LEU A 1 81 ? -10.716 -0.836 10.701 1.00 81.94 81 LEU A C 1
ATOM 693 O O . LEU A 1 81 ? -11.325 -0.908 11.769 1.00 81.94 81 LEU A O 1
ATOM 697 N N . LYS A 1 82 ? -10.543 0.320 10.049 1.00 81.56 82 LYS A N 1
ATOM 698 C CA . LYS A 1 82 ? -11.139 1.588 10.487 1.00 81.56 82 LYS A CA 1
ATOM 699 C C . LYS A 1 82 ? -12.659 1.468 10.544 1.00 81.56 82 LYS A C 1
ATOM 701 O O . LYS A 1 82 ? -13.256 1.817 11.562 1.00 81.56 82 LYS A O 1
ATOM 706 N N . ASP A 1 83 ? -13.262 0.907 9.502 1.00 76.69 83 ASP A N 1
ATOM 707 C CA . ASP A 1 83 ? -14.699 0.668 9.438 1.00 76.69 83 ASP A CA 1
ATOM 708 C C . ASP A 1 83 ? -15.137 -0.307 10.531 1.00 76.69 83 ASP A C 1
ATOM 710 O O . ASP A 1 83 ? -16.046 0.002 11.296 1.00 76.69 83 ASP A O 1
ATOM 714 N N . ALA A 1 84 ? -14.454 -1.444 10.693 1.00 73.56 84 ALA A N 1
ATOM 715 C CA . ALA A 1 84 ? -14.756 -2.416 11.743 1.00 73.56 84 ALA A CA 1
ATOM 716 C C . ALA A 1 84 ? -14.680 -1.804 13.153 1.00 73.56 84 ALA A C 1
ATOM 718 O O . ALA A 1 84 ? -15.481 -2.158 14.019 1.00 73.56 84 ALA A O 1
ATOM 719 N N . LEU A 1 85 ? -13.761 -0.867 13.400 1.00 72.06 85 LEU A N 1
ATOM 720 C CA . LEU A 1 85 ? -13.668 -0.150 14.672 1.00 72.06 85 LEU A CA 1
ATOM 721 C C . LEU A 1 85 ? -14.775 0.887 14.858 1.00 72.06 85 LEU A C 1
ATOM 723 O O . LEU A 1 85 ? -15.263 1.033 15.978 1.00 72.06 85 LEU A O 1
ATOM 727 N N . LEU A 1 86 ? -15.193 1.575 13.794 1.00 66.62 86 LEU A N 1
ATOM 728 C CA . LEU A 1 86 ? -16.344 2.480 13.824 1.00 66.62 86 LEU A CA 1
ATOM 729 C C . LEU A 1 86 ? -17.642 1.702 14.060 1.00 66.62 86 LEU A C 1
ATOM 731 O O . LEU A 1 86 ? -18.413 2.059 14.942 1.0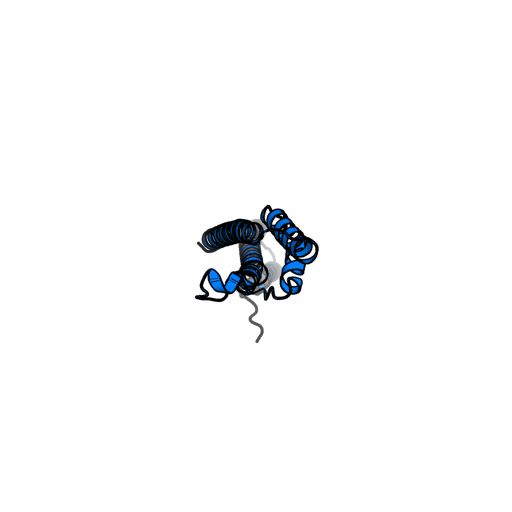0 66.62 86 LEU A O 1
ATOM 735 N N . PHE A 1 87 ? -17.847 0.579 13.371 1.00 60.78 87 PHE A N 1
ATOM 736 C CA . PHE A 1 87 ? -19.007 -0.290 13.580 1.00 60.78 87 PHE A CA 1
ATOM 737 C C . PHE A 1 87 ? -19.072 -0.885 14.994 1.00 60.78 87 PHE A C 1
ATOM 739 O O . PHE A 1 87 ? -20.173 -1.125 15.488 1.00 60.78 87 PHE A O 1
ATOM 746 N N . ASN A 1 88 ? -17.925 -1.119 15.643 1.00 55.22 88 ASN A N 1
ATOM 747 C CA . ASN A 1 88 ? -17.868 -1.670 17.000 1.00 55.22 88 ASN A CA 1
ATOM 748 C C . ASN A 1 88 ? -17.879 -0.612 18.119 1.00 55.22 88 ASN A C 1
ATOM 750 O O . ASN A 1 88 ? -18.312 -0.935 19.221 1.00 55.22 88 ASN A O 1
ATOM 754 N N . ASN A 1 89 ? -17.433 0.629 17.875 1.00 52.22 89 ASN A N 1
ATOM 755 C CA . ASN A 1 89 ? -17.327 1.660 18.924 1.00 52.22 89 ASN A CA 1
ATOM 756 C C . ASN A 1 89 ? -18.233 2.889 18.712 1.00 52.22 89 ASN A C 1
ATOM 758 O O . ASN A 1 89 ? -18.505 3.602 19.676 1.00 52.22 89 ASN A O 1
ATOM 762 N N . PHE A 1 90 ? -18.707 3.153 17.491 1.00 52.47 90 PHE A N 1
ATOM 763 C CA . PHE A 1 90 ? -19.417 4.387 17.138 1.00 52.47 90 PHE A CA 1
ATOM 764 C C . PHE A 1 90 ? -20.471 4.154 16.046 1.00 52.47 90 PHE A C 1
ATOM 766 O O . PHE A 1 90 ? -20.235 4.439 14.869 1.00 52.47 90 PHE A O 1
ATOM 773 N N . PRO A 1 91 ? -21.681 3.698 16.395 1.00 40.69 91 PRO A N 1
ATOM 774 C CA . PRO A 1 91 ? -22.796 3.881 15.486 1.00 40.69 91 PRO A CA 1
ATOM 775 C C . PRO A 1 91 ? -23.038 5.392 15.342 1.00 40.69 91 PRO A C 1
ATOM 777 O O . PRO A 1 91 ? -23.084 6.133 16.327 1.00 40.69 91 PRO A O 1
ATOM 780 N N . GLY A 1 92 ? -23.104 5.866 14.098 1.00 39.66 92 GLY A N 1
ATOM 781 C CA . GLY A 1 92 ? -23.253 7.283 13.787 1.00 39.66 92 GLY A CA 1
ATOM 782 C C . GLY A 1 92 ? -24.355 7.941 14.619 1.00 39.66 92 GLY A C 1
ATOM 783 O O . GLY A 1 92 ? -25.465 7.427 14.723 1.00 39.66 92 GLY A O 1
ATOM 784 N N . ASN A 1 93 ? -24.036 9.099 15.197 1.00 37.69 93 ASN A N 1
ATOM 785 C CA . ASN A 1 93 ? -24.983 9.967 15.901 1.00 37.69 93 ASN A CA 1
ATOM 786 C C . ASN A 1 93 ? -25.648 9.380 17.156 1.00 37.69 93 ASN A C 1
ATOM 788 O O . ASN A 1 93 ? -26.753 9.774 17.533 1.00 37.69 93 ASN A O 1
ATOM 792 N N . ILE A 1 94 ? -24.963 8.467 17.831 1.00 45.44 94 ILE A N 1
ATOM 793 C CA . ILE A 1 94 ? -25.459 7.881 19.062 1.00 45.44 94 ILE A CA 1
ATOM 794 C C . ILE A 1 94 ? -24.910 8.637 20.286 1.00 45.44 94 ILE A C 1
ATOM 796 O O . ILE A 1 94 ? -23.705 8.734 20.513 1.00 45.44 94 ILE A O 1
ATOM 800 N N . SER A 1 95 ? -25.837 9.202 21.070 1.00 40.25 95 SER A N 1
ATOM 801 C CA . SER A 1 95 ? -25.596 9.830 22.375 1.00 40.25 95 SER A CA 1
ATOM 802 C C . SER A 1 95 ? -24.719 8.941 23.270 1.00 40.25 95 SER A C 1
ATOM 804 O O . SER A 1 95 ? -24.910 7.724 23.314 1.00 40.25 95 SER A O 1
ATOM 806 N N . ARG A 1 96 ? -23.825 9.559 24.064 1.00 43.84 96 ARG A N 1
ATOM 807 C CA . ARG A 1 96 ? -23.063 8.910 25.157 1.00 43.84 96 ARG A CA 1
ATOM 808 C C . ARG A 1 96 ? -23.931 8.007 26.052 1.00 43.84 96 ARG A C 1
ATOM 810 O O . ARG A 1 96 ? -23.393 7.091 26.668 1.00 43.84 96 ARG A O 1
ATOM 817 N N . ASP A 1 97 ? -25.242 8.234 26.105 1.00 39.62 97 ASP A N 1
ATOM 818 C CA . ASP A 1 97 ? -26.190 7.434 26.879 1.00 39.62 97 ASP A CA 1
ATOM 819 C C . ASP A 1 97 ? -26.483 6.047 26.288 1.00 39.62 97 ASP A C 1
ATOM 821 O O . ASP A 1 97 ? -26.738 5.123 27.051 1.00 39.62 97 ASP A O 1
ATOM 825 N N . GLN A 1 98 ? -26.380 5.832 24.974 1.00 39.44 98 GLN A N 1
ATOM 826 C CA . GLN A 1 98 ? -26.647 4.511 24.369 1.00 39.44 98 GLN A CA 1
ATOM 827 C C . GLN A 1 98 ? -25.416 3.584 24.408 1.00 39.44 98 GLN A C 1
ATOM 829 O O . GLN A 1 98 ? -25.557 2.370 24.350 1.00 39.44 98 GLN A O 1
ATOM 834 N N . LEU A 1 99 ? -24.209 4.115 24.650 1.00 45.28 99 LEU A N 1
ATOM 835 C CA . LEU A 1 99 ? -23.035 3.307 25.030 1.00 45.28 99 LEU A CA 1
ATOM 836 C C . LEU A 1 99 ? -23.241 2.569 26.375 1.00 45.28 99 LEU A C 1
ATOM 838 O O . LEU A 1 99 ? -22.524 1.608 26.689 1.00 45.28 99 LEU A O 1
ATOM 842 N N . ARG A 1 100 ? -24.229 2.972 27.196 1.00 44.47 100 ARG A N 1
ATOM 843 C CA . ARG A 1 100 ? -24.614 2.235 28.415 1.00 44.47 100 ARG A CA 1
ATOM 844 C C . ARG A 1 100 ? -25.331 0.917 28.116 1.00 44.47 100 ARG A C 1
ATOM 846 O O . ARG A 1 100 ? -25.169 0.000 28.919 1.00 44.47 100 ARG A O 1
ATOM 853 N N . GLU A 1 101 ? -25.967 0.774 26.960 1.00 38.44 101 GLU A N 1
ATOM 854 C CA . GLU A 1 101 ? -26.577 -0.463 26.460 1.00 38.44 101 GLU A CA 1
ATOM 855 C C . GLU A 1 101 ? -25.597 -1.122 25.471 1.00 38.44 101 GLU A C 1
ATOM 857 O O . GLU A 1 101 ? -25.721 -1.020 24.265 1.00 38.44 101 GLU A O 1
ATOM 862 N N . GLY A 1 102 ? -24.446 -1.641 25.900 1.00 41.50 102 GLY A N 1
ATOM 863 C CA . GLY A 1 102 ? -24.367 -3.076 26.183 1.00 41.50 102 GLY A CA 1
ATOM 864 C C . GLY A 1 102 ? -24.214 -3.974 24.943 1.00 41.50 102 GLY A C 1
ATOM 865 O O . GLY A 1 102 ? -23.782 -5.108 25.102 1.00 41.50 102 GLY A O 1
ATOM 866 N N . ASP A 1 103 ? -24.483 -3.488 23.730 1.00 42.94 103 ASP A N 1
ATOM 867 C CA . ASP A 1 103 ? -24.502 -4.321 22.523 1.00 42.94 103 ASP A CA 1
ATOM 868 C C . ASP A 1 103 ? -23.151 -4.277 21.789 1.00 42.94 103 ASP A C 1
ATOM 870 O O . ASP A 1 103 ? -22.971 -3.697 20.716 1.00 42.94 103 ASP A O 1
ATOM 874 N N . CYS A 1 104 ? -22.147 -4.860 22.444 1.00 49.75 104 CYS A N 1
ATOM 875 C CA . CYS A 1 104 ? -20.833 -5.099 21.860 1.00 49.75 104 CYS A CA 1
ATOM 876 C C . CYS A 1 104 ? -20.946 -6.186 20.777 1.00 49.75 104 CYS A C 1
ATOM 878 O O . CYS A 1 104 ? -21.033 -7.375 21.085 1.00 49.75 104 CYS A O 1
ATOM 880 N N . ARG A 1 105 ? -20.952 -5.776 19.505 1.00 54.91 105 ARG A N 1
ATOM 881 C CA . ARG A 1 105 ? -20.914 -6.678 18.341 1.00 54.91 105 ARG A CA 1
ATOM 882 C C . ARG A 1 105 ? -19.599 -7.487 18.303 1.00 54.91 105 ARG A C 1
ATOM 884 O O . ARG A 1 105 ? -18.622 -7.096 18.944 1.00 54.91 105 ARG A O 1
ATOM 891 N N . PRO A 1 106 ? -19.562 -8.647 17.615 1.00 54.88 106 PRO A N 1
ATOM 892 C CA . PRO A 1 106 ? -18.459 -9.594 17.751 1.00 54.88 106 PRO A CA 1
ATOM 893 C C . PRO A 1 106 ? -17.127 -9.016 17.255 1.00 54.88 106 PRO A C 1
ATOM 895 O O . PRO A 1 106 ? -16.964 -8.665 16.084 1.00 54.88 106 PRO A O 1
ATOM 898 N N . ILE A 1 107 ? -16.146 -8.998 18.162 1.00 63.44 107 ILE A N 1
ATOM 899 C CA . ILE A 1 107 ? -14.734 -8.690 17.888 1.00 63.44 107 ILE A CA 1
ATOM 900 C C . ILE A 1 107 ? -14.095 -9.660 16.885 1.00 63.44 107 ILE A C 1
ATOM 902 O O . ILE A 1 107 ? -13.013 -9.380 16.371 1.00 63.44 107 ILE A O 1
ATOM 906 N N . ASP A 1 108 ? -14.774 -10.753 16.541 1.00 62.78 108 ASP A N 1
ATOM 907 C CA . ASP A 1 108 ? -14.350 -11.742 15.547 1.00 62.78 108 ASP A CA 1
ATOM 908 C C . ASP A 1 108 ? -13.940 -11.110 14.210 1.00 62.78 108 ASP A C 1
ATOM 910 O O . ASP A 1 108 ? -13.032 -11.604 13.547 1.00 62.78 108 ASP A O 1
ATOM 914 N N . ASN A 1 109 ? -14.537 -9.970 13.844 1.00 67.56 109 ASN A N 1
ATOM 915 C CA . ASN A 1 109 ? -14.173 -9.237 12.631 1.00 67.56 109 ASN A CA 1
ATOM 916 C C . ASN A 1 109 ? -12.842 -8.478 12.751 1.00 67.56 109 ASN A C 1
ATOM 918 O O . ASN A 1 109 ? -12.246 -8.149 11.735 1.00 67.56 109 ASN A O 1
ATOM 922 N N . ILE A 1 110 ? -12.380 -8.180 13.967 1.00 73.44 110 ILE A N 1
ATOM 923 C CA . ILE A 1 110 ? -11.177 -7.386 14.246 1.00 73.44 110 ILE A CA 1
ATOM 924 C C . ILE A 1 110 ? -9.943 -8.282 14.467 1.00 73.44 110 ILE A C 1
ATOM 926 O O . ILE A 1 110 ? -8.835 -7.917 14.071 1.00 73.44 110 ILE A O 1
ATOM 930 N N . ILE A 1 111 ? -10.128 -9.470 15.058 1.00 73.50 111 ILE A N 1
ATOM 931 C CA . ILE A 1 111 ? -9.046 -10.420 15.383 1.00 73.50 111 ILE A CA 1
ATOM 932 C C . ILE A 1 111 ? -8.137 -10.744 14.180 1.00 73.50 111 ILE A C 1
ATOM 934 O O . ILE A 1 111 ? -6.915 -10.719 14.355 1.00 73.50 111 ILE A O 1
ATOM 938 N N . PRO A 1 112 ? -8.653 -10.997 12.958 1.00 77.94 112 PRO A N 1
ATOM 939 C CA . PRO A 1 112 ? -7.802 -11.327 11.816 1.00 77.94 112 PRO A CA 1
ATOM 940 C C . PRO A 1 112 ? -6.767 -10.240 11.498 1.00 77.94 112 PRO A C 1
ATOM 942 O O . PRO A 1 112 ? -5.643 -10.555 11.111 1.00 77.94 112 PRO A O 1
ATOM 945 N N . TYR A 1 113 ? -7.099 -8.966 11.731 1.00 78.06 113 TYR A N 1
ATOM 946 C CA . TYR A 1 113 ? -6.206 -7.842 11.447 1.00 78.06 113 TYR A CA 1
ATOM 947 C C . TYR A 1 113 ? -5.001 -7.768 12.396 1.00 78.06 113 TYR A C 1
ATOM 949 O O . TYR A 1 113 ? -3.965 -7.222 12.021 1.00 78.06 113 TYR A O 1
ATOM 957 N N . GLN A 1 114 ? -5.068 -8.375 13.588 1.00 78.81 114 GLN A N 1
ATOM 958 C CA . GLN A 1 114 ? -3.945 -8.419 14.537 1.00 78.81 114 GLN A CA 1
ATOM 959 C C . GLN A 1 114 ? -2.711 -9.132 13.969 1.00 78.81 114 GLN A C 1
ATOM 961 O O . GLN A 1 114 ? -1.581 -8.828 14.358 1.00 78.81 114 GLN A O 1
ATOM 966 N N . TYR A 1 115 ? -2.919 -10.080 13.058 1.00 76.06 115 TYR A N 1
ATOM 967 C CA . TYR A 1 115 ? -1.840 -10.838 12.429 1.00 76.06 115 TYR A CA 1
ATOM 968 C C . TYR A 1 1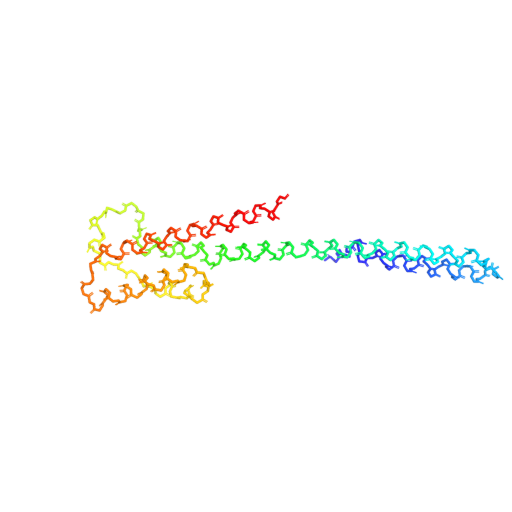15 ? -1.336 -10.205 11.131 1.00 76.06 115 TYR A C 1
ATOM 970 O O . TYR A 1 115 ? -0.304 -10.630 10.624 1.00 76.06 115 TYR A O 1
ATOM 978 N N . LEU A 1 116 ? -2.043 -9.201 10.608 1.00 76.25 116 LEU A N 1
ATOM 979 C CA . LEU A 1 116 ? -1.719 -8.548 9.339 1.00 76.25 116 LEU A CA 1
ATOM 980 C C . LEU A 1 116 ? -0.983 -7.210 9.518 1.00 76.25 116 LEU A C 1
ATOM 982 O O . LEU A 1 116 ? -0.404 -6.697 8.567 1.00 76.25 116 LEU A O 1
ATOM 986 N N . ILE A 1 117 ? -1.003 -6.642 10.726 1.00 80.62 117 ILE A N 1
ATOM 987 C CA . ILE A 1 117 ? -0.324 -5.387 11.064 1.00 80.62 117 ILE A CA 1
ATOM 988 C C . ILE A 1 117 ? 1.005 -5.706 11.751 1.00 80.62 117 ILE A C 1
ATOM 990 O O . ILE A 1 117 ? 1.025 -6.417 12.753 1.00 80.62 117 ILE A O 1
ATOM 994 N N . GLU A 1 118 ? 2.111 -5.143 11.267 1.00 75.44 118 GLU A N 1
ATOM 995 C CA . GLU A 1 118 ? 3.454 -5.403 11.820 1.00 75.44 118 GLU A CA 1
ATOM 996 C C . GLU A 1 118 ? 4.011 -4.264 12.693 1.00 75.44 118 GLU A C 1
ATOM 998 O O . GLU A 1 118 ? 5.055 -4.416 13.324 1.00 75.44 118 GLU A O 1
ATOM 1003 N N . ASN A 1 119 ? 3.317 -3.128 12.770 1.00 75.44 119 ASN A N 1
ATOM 1004 C CA . ASN A 1 119 ? 3.819 -1.900 13.390 1.00 75.44 119 ASN A CA 1
ATOM 1005 C C . ASN A 1 119 ? 3.216 -1.630 14.793 1.00 75.44 119 ASN A C 1
ATOM 1007 O O . ASN A 1 119 ? 2.592 -2.495 15.411 1.00 75.44 119 ASN A O 1
ATOM 1011 N N . GLU A 1 120 ? 3.396 -0.410 15.317 1.00 77.31 120 GLU A N 1
ATOM 1012 C CA . GLU A 1 120 ? 2.876 0.030 16.627 1.00 77.31 120 GLU A CA 1
ATOM 1013 C C . GLU A 1 120 ? 1.355 -0.193 16.778 1.00 77.31 120 GLU A C 1
ATOM 1015 O O . GLU A 1 120 ? 0.867 -0.495 17.874 1.00 77.31 120 GLU A O 1
ATOM 1020 N N . THR A 1 121 ? 0.608 -0.116 15.673 1.00 80.44 121 THR A N 1
ATOM 1021 C CA . THR A 1 121 ? -0.839 -0.350 15.623 1.00 80.44 121 THR A CA 1
ATOM 1022 C C . THR A 1 121 ? -1.193 -1.782 16.027 1.00 80.44 121 THR A C 1
ATOM 1024 O O . THR A 1 121 ? -2.205 -1.981 16.695 1.00 80.44 121 THR A O 1
ATOM 1027 N N . ARG A 1 122 ? -0.320 -2.771 15.780 1.00 83.62 122 ARG A N 1
ATOM 1028 C CA . ARG A 1 122 ? -0.499 -4.155 16.254 1.00 83.62 122 ARG A CA 1
ATOM 1029 C C . ARG A 1 122 ? -0.593 -4.236 17.774 1.00 83.62 122 ARG A C 1
ATOM 1031 O O . ARG A 1 122 ? -1.465 -4.914 18.316 1.00 83.62 122 ARG A O 1
ATOM 1038 N N . GLY A 1 123 ? 0.306 -3.539 18.471 1.00 81.00 123 GLY A N 1
ATOM 1039 C CA . GLY A 1 123 ? 0.346 -3.530 19.934 1.00 81.00 123 GLY A CA 1
ATOM 1040 C C . GLY A 1 123 ? -0.896 -2.871 20.531 1.00 81.00 123 GLY A C 1
ATOM 1041 O O . GLY A 1 123 ? -1.450 -3.360 21.516 1.00 81.00 123 GLY A O 1
ATOM 1042 N N . LYS A 1 124 ? -1.371 -1.792 19.903 1.00 81.94 124 LYS A N 1
ATOM 1043 C CA . LYS A 1 124 ? -2.606 -1.101 20.300 1.00 81.94 124 LYS A CA 1
ATOM 1044 C C . LYS A 1 124 ? -3.845 -1.952 20.028 1.00 81.94 124 LYS A C 1
ATOM 1046 O O . LYS A 1 124 ? -4.714 -2.038 20.891 1.00 81.94 124 LYS A O 1
ATOM 1051 N N . LEU A 1 125 ? -3.882 -2.638 18.887 1.00 82.62 125 LEU A N 1
ATOM 1052 C CA . LEU A 1 125 ? -4.970 -3.533 18.504 1.00 82.62 125 LEU A CA 1
ATOM 1053 C C . LEU A 1 125 ? -5.074 -4.733 19.450 1.00 82.62 125 LEU A C 1
ATOM 1055 O O . LEU A 1 125 ? -6.158 -5.029 19.940 1.00 82.62 125 LEU A O 1
ATOM 1059 N N . SER A 1 126 ? -3.942 -5.363 19.780 1.00 83.06 126 SER A N 1
ATOM 1060 C CA . SER A 1 126 ? -3.889 -6.449 20.768 1.00 83.06 126 SER A CA 1
ATOM 1061 C C . SER A 1 126 ? -4.429 -5.996 22.119 1.00 83.06 126 SER A C 1
ATOM 1063 O O . SER A 1 126 ? -5.303 -6.646 22.676 1.00 83.06 126 SER A O 1
ATOM 1065 N N . ARG A 1 127 ? -3.977 -4.836 22.619 1.00 82.12 127 ARG A N 1
ATOM 1066 C CA . ARG A 1 127 ? -4.456 -4.291 23.898 1.00 82.12 127 ARG A CA 1
ATOM 1067 C C . ARG A 1 127 ? -5.955 -4.010 23.881 1.00 82.12 127 ARG A C 1
ATOM 1069 O O . ARG A 1 127 ? -6.618 -4.258 24.880 1.00 82.12 127 ARG A O 1
ATOM 1076 N N . TYR A 1 128 ? -6.487 -3.495 22.773 1.00 81.31 128 TYR A N 1
ATOM 1077 C CA . TYR A 1 128 ? -7.924 -3.279 22.619 1.00 81.31 128 TYR A CA 1
ATOM 1078 C C . TYR A 1 128 ? -8.702 -4.604 22.685 1.00 81.31 128 TYR A C 1
ATOM 1080 O O . TYR A 1 128 ? -9.665 -4.703 23.445 1.00 81.31 128 TYR A O 1
ATOM 1088 N N . ILE A 1 129 ? -8.245 -5.636 21.967 1.00 80.31 129 ILE A N 1
ATOM 1089 C CA . ILE A 1 129 ? -8.848 -6.979 21.987 1.00 80.31 129 ILE A CA 1
ATOM 1090 C C . ILE A 1 129 ? -8.779 -7.590 23.398 1.00 80.31 129 ILE A C 1
ATOM 1092 O O . ILE A 1 129 ? -9.793 -8.061 23.911 1.00 80.31 129 ILE A O 1
ATOM 1096 N N . ASP A 1 130 ? -7.624 -7.527 24.065 1.00 82.19 130 ASP A N 1
ATOM 1097 C CA . ASP A 1 130 ? -7.427 -8.057 25.421 1.00 82.19 130 ASP A CA 1
ATOM 1098 C C . ASP A 1 130 ? -8.339 -7.363 26.447 1.00 82.19 130 ASP A C 1
ATOM 1100 O O . ASP A 1 130 ? -8.917 -8.004 27.332 1.00 82.19 130 ASP A O 1
ATOM 1104 N N . ILE A 1 131 ? -8.512 -6.044 26.321 1.00 76.00 131 ILE A N 1
ATOM 1105 C CA . ILE A 1 131 ? -9.388 -5.253 27.194 1.00 76.00 131 ILE A CA 1
ATOM 1106 C C . ILE A 1 131 ? -10.854 -5.584 26.934 1.00 76.00 131 ILE A C 1
ATOM 1108 O O . ILE A 1 131 ? -11.621 -5.723 27.879 1.00 76.00 131 ILE A O 1
ATOM 1112 N N . PHE A 1 132 ? -11.248 -5.788 25.682 1.00 76.00 132 PHE A N 1
ATOM 1113 C CA . PHE A 1 132 ? -12.612 -6.192 25.367 1.00 76.00 132 PHE A CA 1
ATOM 1114 C C . PHE A 1 132 ? -12.931 -7.603 25.879 1.00 76.00 132 PHE A C 1
ATOM 1116 O O . PHE A 1 132 ? -13.972 -7.817 26.496 1.00 76.00 132 PHE A O 1
ATOM 1123 N N . ILE A 1 133 ? -12.020 -8.565 25.692 1.00 75.06 133 ILE A N 1
ATOM 1124 C CA . ILE A 1 133 ? -12.181 -9.928 26.223 1.00 75.06 133 ILE A CA 1
ATOM 1125 C C . ILE A 1 133 ? -12.221 -9.907 27.753 1.00 75.06 133 ILE A C 1
ATOM 1127 O O . ILE A 1 133 ? -13.034 -10.606 28.359 1.00 75.06 133 ILE A O 1
ATOM 1131 N N . SER A 1 134 ? -11.352 -9.122 28.397 1.00 74.62 134 SER A N 1
ATOM 1132 C CA . SER A 1 134 ? -11.368 -9.005 29.857 1.00 74.62 134 SER A CA 1
ATOM 1133 C C . SER A 1 134 ? -12.621 -8.297 30.356 1.00 74.62 134 SER A C 1
ATOM 1135 O O . SER A 1 134 ? -13.140 -8.712 31.377 1.00 74.62 134 SER A O 1
ATOM 1137 N N . MET A 1 135 ? -13.184 -7.345 29.615 1.00 71.00 135 MET A N 1
ATOM 1138 C CA . MET A 1 135 ? -14.461 -6.706 29.935 1.00 71.00 135 MET A CA 1
ATOM 1139 C C . MET A 1 135 ? -15.670 -7.651 29.831 1.00 71.00 135 MET A C 1
ATOM 1141 O O . MET A 1 135 ? -16.643 -7.485 30.559 1.00 71.00 135 MET A O 1
ATOM 1145 N N . GLN A 1 136 ? -15.615 -8.677 28.973 1.00 67.94 136 GLN A N 1
ATOM 1146 C CA . GLN A 1 136 ? -16.627 -9.744 28.969 1.00 67.94 136 GLN A CA 1
ATOM 1147 C C . GLN A 1 136 ? -16.491 -10.706 30.161 1.00 67.94 136 GLN A C 1
ATOM 1149 O O . GLN A 1 136 ? -17.453 -11.380 30.522 1.00 67.94 136 GLN A O 1
ATOM 1154 N N . LYS A 1 137 ? -15.295 -10.807 30.757 1.00 68.62 137 LYS A N 1
ATOM 1155 C CA . LYS A 1 137 ? -14.973 -11.757 31.841 1.00 68.62 137 LYS A CA 1
ATOM 1156 C C . LYS A 1 137 ? -14.886 -11.109 33.229 1.00 68.62 137 LYS A C 1
ATOM 1158 O O . LYS A 1 137 ? -14.955 -11.815 34.230 1.00 68.62 137 LYS A O 1
ATOM 1163 N N . MET A 1 138 ? -14.684 -9.798 33.292 1.00 61.75 138 MET A N 1
ATOM 1164 C CA . MET A 1 138 ? -14.434 -8.983 34.480 1.00 61.75 138 MET A CA 1
ATOM 1165 C C . MET A 1 138 ? -15.098 -7.614 34.295 1.00 61.75 138 MET A C 1
ATOM 1167 O O . MET A 1 138 ? -15.204 -7.123 33.175 1.00 61.75 138 MET A O 1
ATOM 1171 N N . ASP A 1 139 ? -15.501 -6.974 35.392 1.00 62.62 139 ASP A N 1
ATOM 1172 C CA . ASP A 1 139 ? -16.211 -5.685 35.396 1.00 62.62 139 ASP A CA 1
ATOM 1173 C C . ASP A 1 139 ? -15.251 -4.506 35.102 1.00 62.62 139 ASP A C 1
ATOM 1175 O O . ASP A 1 139 ? -14.954 -3.660 35.948 1.00 62.62 139 ASP A O 1
ATOM 1179 N N . VAL A 1 140 ? -14.658 -4.502 33.902 1.00 65.19 140 VAL A N 1
ATOM 1180 C CA . VAL A 1 140 ? -13.748 -3.447 33.440 1.00 65.19 140 VAL A CA 1
ATOM 1181 C C . VAL A 1 140 ? -14.573 -2.209 33.067 1.00 65.19 140 VAL A C 1
ATOM 1183 O O . VAL A 1 140 ? -15.539 -2.319 32.308 1.00 65.19 140 VAL A O 1
ATOM 1186 N N . PRO A 1 141 ? -14.199 -1.001 33.530 1.00 69.94 141 PRO A N 1
ATOM 1187 C CA . PRO A 1 141 ? -14.949 0.206 33.213 1.00 69.94 141 PRO A CA 1
ATOM 1188 C C . PRO A 1 141 ? -15.024 0.464 31.702 1.00 69.94 141 PRO A C 1
ATOM 1190 O O . PRO A 1 141 ? -13.995 0.580 31.037 1.00 69.94 141 PRO A O 1
ATOM 1193 N N . LYS A 1 142 ? -16.241 0.688 31.182 1.00 66.69 142 LYS A N 1
ATOM 1194 C CA . LYS A 1 142 ? -16.516 1.124 29.792 1.00 66.69 142 LYS A CA 1
ATOM 1195 C C . LYS A 1 142 ? -15.616 2.277 29.326 1.00 66.69 142 LYS A C 1
ATOM 1197 O O . LYS A 1 142 ? -15.186 2.307 28.178 1.00 66.69 142 LYS A O 1
ATOM 1202 N N . ALA A 1 143 ? -15.284 3.199 30.231 1.00 69.19 143 ALA A N 1
ATOM 1203 C CA . ALA A 1 143 ? -14.393 4.326 29.957 1.00 69.19 143 ALA A CA 1
ATOM 1204 C C . ALA A 1 143 ? -12.984 3.897 29.505 1.00 69.19 143 ALA A C 1
ATOM 1206 O O . ALA A 1 143 ? -12.366 4.579 28.691 1.00 69.19 143 ALA A O 1
ATOM 1207 N N . HIS A 1 144 ? -12.482 2.762 30.002 1.00 70.94 144 HIS A N 1
ATOM 1208 C CA . HIS A 1 144 ? -11.165 2.250 29.636 1.00 70.94 144 HIS A CA 1
ATOM 1209 C C . HIS A 1 144 ? -11.144 1.695 28.206 1.00 70.94 144 HIS A C 1
ATOM 1211 O O . HIS A 1 144 ? -10.189 1.934 27.469 1.00 70.94 144 HIS A O 1
ATOM 1217 N N . LEU A 1 145 ? -12.223 1.021 27.790 1.00 71.19 145 LEU A N 1
ATOM 1218 C CA . LEU A 1 145 ? -12.381 0.526 26.422 1.00 71.19 145 LEU A CA 1
ATOM 1219 C C . LEU A 1 145 ? -12.469 1.683 25.416 1.00 71.19 145 LEU A C 1
ATOM 1221 O O . LEU A 1 145 ? -11.792 1.649 24.391 1.00 71.19 145 LEU A O 1
ATOM 1225 N N . ILE A 1 146 ? -13.237 2.732 25.739 1.00 71.06 146 ILE A N 1
ATOM 1226 C CA . ILE A 1 146 ? -13.379 3.927 24.890 1.00 71.06 146 ILE A CA 1
ATOM 1227 C C . ILE A 1 146 ? -12.016 4.587 24.664 1.00 71.06 146 ILE A C 1
ATOM 1229 O O . ILE A 1 146 ? -11.615 4.791 23.520 1.00 71.06 146 ILE A O 1
ATOM 1233 N N . LEU A 1 147 ? -11.254 4.831 25.732 1.00 75.44 147 LEU A N 1
ATOM 1234 C CA . LEU A 1 147 ? -9.935 5.462 25.637 1.00 75.44 147 LEU A CA 1
ATOM 1235 C C . LEU A 1 147 ? -8.963 4.640 24.773 1.00 75.44 147 LEU A C 1
ATOM 1237 O O . LEU A 1 147 ? -8.198 5.187 23.983 1.00 75.44 147 LEU A O 1
ATOM 1241 N N . LYS A 1 148 ? -9.019 3.308 24.870 1.00 78.38 148 LYS A N 1
ATOM 1242 C CA . LYS A 1 148 ? -8.173 2.415 24.066 1.00 78.38 148 LYS A CA 1
ATOM 1243 C C . LYS A 1 148 ? -8.624 2.316 22.614 1.00 78.38 148 LYS A C 1
ATOM 1245 O O . LYS A 1 148 ? -7.777 2.194 21.733 1.00 78.38 148 LYS A O 1
ATOM 1250 N N . SER A 1 149 ? -9.927 2.425 22.360 1.00 73.88 149 SER A N 1
ATOM 1251 C CA . SER A 1 149 ? -10.462 2.541 21.003 1.00 73.88 149 SER A CA 1
ATOM 1252 C C . SER A 1 149 ? -10.006 3.836 20.322 1.00 73.88 149 SER A C 1
ATOM 1254 O O . SER A 1 149 ? -9.607 3.796 19.163 1.00 73.88 149 SER A O 1
ATOM 1256 N N . GLU A 1 150 ? -9.960 4.958 21.052 1.00 76.44 150 GLU A N 1
ATOM 1257 C CA . GLU A 1 150 ? -9.460 6.241 20.543 1.00 76.44 150 GLU A CA 1
ATOM 1258 C C . GLU A 1 150 ? -7.954 6.188 20.248 1.00 76.44 150 GLU A C 1
ATOM 1260 O O . GLU A 1 150 ? -7.525 6.606 19.173 1.00 76.44 150 GLU A O 1
ATOM 1265 N N . GLU A 1 151 ? -7.146 5.618 21.153 1.00 79.12 151 GLU A N 1
ATOM 1266 C CA . GLU A 1 151 ? -5.704 5.418 20.924 1.00 79.12 151 GLU A CA 1
ATOM 1267 C C . GLU A 1 151 ? -5.427 4.577 19.667 1.00 79.12 151 GLU A C 1
ATOM 1269 O O . GLU A 1 151 ? -4.495 4.862 18.908 1.00 79.12 151 GLU A O 1
ATOM 1274 N N . LEU A 1 152 ? -6.224 3.527 19.452 1.00 81.62 152 LEU A N 1
ATOM 1275 C CA . LEU A 1 152 ? -6.129 2.659 18.283 1.00 81.62 152 LEU A CA 1
ATOM 1276 C C . LEU A 1 152 ? -6.567 3.385 17.007 1.00 81.62 152 LEU A C 1
ATOM 1278 O O . LEU A 1 152 ? -5.883 3.297 15.989 1.00 81.62 152 LEU A O 1
ATOM 1282 N N . PHE A 1 153 ? -7.661 4.144 17.069 1.00 82.00 153 PHE A N 1
ATOM 1283 C CA . PHE A 1 153 ? -8.157 4.926 15.942 1.00 82.00 153 PHE A CA 1
ATOM 1284 C C . PHE A 1 153 ? -7.130 5.968 15.484 1.00 82.00 153 PHE A C 1
ATOM 1286 O O . PHE A 1 153 ? -6.816 6.045 14.299 1.00 82.00 153 PHE A O 1
ATOM 1293 N N . GLN A 1 154 ? -6.519 6.698 16.422 1.00 83.31 154 GLN A N 1
ATOM 1294 C CA . GLN A 1 154 ? -5.454 7.657 16.116 1.00 83.31 154 GLN A CA 1
ATOM 1295 C C . GLN A 1 154 ? -4.226 6.991 15.480 1.00 83.31 154 GLN A C 1
ATOM 1297 O O . GLN A 1 154 ? -3.598 7.572 14.594 1.00 83.31 154 GLN A O 1
ATOM 1302 N N . ALA A 1 155 ? -3.870 5.778 15.914 1.00 83.12 155 ALA A N 1
ATOM 1303 C CA . ALA A 1 155 ? -2.765 5.030 15.319 1.00 83.12 155 ALA A CA 1
ATOM 1304 C C . ALA A 1 155 ? -3.065 4.631 13.867 1.00 83.12 155 ALA A C 1
ATOM 1306 O O . ALA A 1 155 ? -2.233 4.844 12.989 1.00 83.12 155 ALA A O 1
ATOM 1307 N N . ILE A 1 156 ? -4.281 4.150 13.605 1.00 84.44 156 ILE A N 1
ATOM 1308 C CA . ILE A 1 156 ? -4.740 3.799 12.258 1.00 84.44 156 ILE A CA 1
ATOM 1309 C C . ILE A 1 156 ? -4.782 5.028 11.349 1.00 84.44 156 ILE A C 1
ATOM 1311 O O . ILE A 1 156 ? -4.321 4.959 10.215 1.00 84.44 156 ILE A O 1
ATOM 1315 N N . GLU A 1 157 ? -5.281 6.171 11.825 1.00 85.06 157 GLU A N 1
ATOM 1316 C CA . GLU A 1 157 ? -5.287 7.399 11.020 1.00 85.06 157 GLU A CA 1
ATOM 1317 C C . GLU A 1 157 ? -3.880 7.903 10.705 1.00 85.06 157 GLU A C 1
ATOM 1319 O O . GLU A 1 157 ? -3.627 8.373 9.594 1.00 85.06 157 GLU A O 1
ATOM 1324 N N . LYS A 1 158 ? -2.950 7.776 11.655 1.00 88.69 158 LYS A N 1
ATOM 1325 C CA . LYS A 1 158 ? -1.542 8.108 11.431 1.00 88.69 158 LYS A CA 1
ATOM 1326 C C . LYS A 1 158 ? -0.922 7.208 10.361 1.00 88.69 158 LYS A C 1
ATOM 1328 O O . LYS A 1 158 ? -0.231 7.725 9.486 1.00 88.69 158 LYS A O 1
ATOM 1333 N N . ASP A 1 159 ? -1.197 5.907 10.408 1.00 87.19 159 ASP A N 1
ATOM 1334 C CA . ASP A 1 159 ? -0.708 4.944 9.418 1.00 87.19 159 ASP A CA 1
ATOM 1335 C C . ASP A 1 159 ? -1.308 5.206 8.028 1.00 87.19 159 ASP A C 1
ATOM 1337 O O . ASP A 1 159 ? -0.569 5.281 7.050 1.00 87.19 159 ASP A O 1
ATOM 1341 N N . ILE A 1 160 ? -2.622 5.449 7.936 1.00 88.69 160 ILE A N 1
ATOM 1342 C CA . ILE A 1 160 ? -3.292 5.820 6.677 1.00 88.69 160 ILE A CA 1
ATOM 1343 C C . ILE A 1 160 ? -2.671 7.089 6.093 1.00 88.69 160 ILE A C 1
ATOM 1345 O O . ILE A 1 160 ? -2.383 7.148 4.901 1.00 88.69 160 ILE A O 1
ATOM 1349 N N . LYS A 1 161 ? -2.443 8.114 6.923 1.00 91.06 161 LYS A N 1
ATOM 1350 C CA . LYS A 1 161 ? -1.829 9.366 6.474 1.00 91.06 161 LYS A CA 1
ATOM 1351 C C . LYS A 1 161 ? -0.405 9.146 5.965 1.00 91.06 161 LYS A C 1
ATOM 1353 O O . LYS A 1 161 ? -0.028 9.728 4.956 1.00 91.06 161 LYS A O 1
ATOM 1358 N N . TYR A 1 162 ? 0.377 8.321 6.657 1.00 90.31 162 TYR A N 1
ATOM 1359 C CA . TYR A 1 162 ? 1.726 7.968 6.227 1.00 90.31 162 TYR A CA 1
ATOM 1360 C C . TYR A 1 162 ? 1.721 7.265 4.864 1.00 90.31 162 TYR A C 1
ATOM 1362 O O . TYR A 1 162 ? 2.461 7.670 3.974 1.00 90.31 162 TYR A O 1
ATOM 1370 N N . LEU A 1 163 ? 0.846 6.274 4.684 1.00 89.38 163 LEU A N 1
ATOM 1371 C CA . LEU A 1 163 ? 0.717 5.527 3.432 1.00 89.38 163 LEU A CA 1
ATOM 1372 C C . LEU A 1 163 ? 0.213 6.398 2.275 1.00 89.38 163 LEU A C 1
ATOM 1374 O O . LEU A 1 163 ? 0.755 6.312 1.180 1.00 89.38 163 LEU A O 1
ATOM 1378 N N . ASN A 1 164 ? -0.757 7.283 2.519 1.00 89.38 164 ASN A N 1
ATOM 1379 C CA . ASN A 1 164 ? -1.212 8.245 1.510 1.00 89.38 164 ASN A CA 1
ATOM 1380 C C . ASN A 1 164 ? -0.089 9.200 1.087 1.00 89.38 164 ASN A C 1
ATOM 1382 O O . ASN A 1 164 ? 0.098 9.418 -0.102 1.00 89.38 164 ASN A O 1
ATOM 1386 N N . ASN A 1 165 ? 0.703 9.716 2.035 1.00 91.38 165 ASN A N 1
ATOM 1387 C CA . ASN A 1 165 ? 1.844 10.569 1.699 1.00 91.38 165 ASN A CA 1
ATOM 1388 C C . ASN A 1 165 ? 2.883 9.820 0.846 1.00 91.38 165 ASN A C 1
ATOM 1390 O O . ASN A 1 165 ? 3.412 10.387 -0.104 1.00 91.38 165 ASN A O 1
ATOM 1394 N N . GLN A 1 166 ? 3.167 8.551 1.161 1.00 87.88 166 GLN A N 1
ATOM 1395 C CA . GLN A 1 166 ? 4.056 7.725 0.337 1.00 87.88 166 GLN A CA 1
ATOM 1396 C C . GLN A 1 166 ? 3.490 7.486 -1.062 1.00 87.88 166 GLN A C 1
ATOM 1398 O O . GLN A 1 166 ? 4.234 7.508 -2.038 1.00 87.88 166 GLN A O 1
ATOM 1403 N N . LEU A 1 167 ? 2.180 7.270 -1.170 1.00 88.12 167 LEU A N 1
ATOM 1404 C CA . LEU A 1 167 ? 1.511 7.098 -2.452 1.00 88.12 167 LEU A CA 1
ATOM 1405 C C . LEU A 1 167 ? 1.578 8.379 -3.294 1.00 88.12 167 LEU A C 1
ATOM 1407 O O . LEU A 1 167 ? 1.872 8.298 -4.485 1.00 88.12 167 LEU A O 1
ATOM 1411 N N . ASP A 1 168 ? 1.400 9.551 -2.682 1.00 89.00 168 ASP A N 1
ATOM 1412 C CA . ASP A 1 168 ? 1.556 10.848 -3.348 1.00 89.00 168 ASP A CA 1
ATOM 1413 C C . ASP A 1 168 ? 3.002 11.057 -3.836 1.00 89.00 168 ASP A C 1
ATOM 1415 O O . ASP A 1 168 ? 3.221 11.423 -4.991 1.00 89.00 168 ASP A O 1
ATOM 1419 N N . GLU A 1 169 ? 4.003 10.753 -3.000 1.00 88.75 169 GLU A N 1
ATOM 1420 C CA . GLU A 1 169 ? 5.429 10.810 -3.366 1.00 88.75 169 GLU A CA 1
ATOM 1421 C C . GLU A 1 169 ? 5.784 9.848 -4.511 1.00 88.75 169 GLU A C 1
ATOM 1423 O O . GLU A 1 169 ? 6.613 10.165 -5.363 1.00 88.75 169 GLU A O 1
ATOM 1428 N N . LEU A 1 170 ? 5.150 8.675 -4.551 1.00 84.56 170 LEU A N 1
ATOM 1429 C CA . LEU A 1 170 ? 5.312 7.698 -5.622 1.00 84.56 170 LEU A CA 1
ATOM 1430 C C . LEU A 1 170 ? 4.421 7.989 -6.834 1.00 84.56 170 LEU A C 1
ATOM 1432 O O . LEU A 1 170 ? 4.581 7.334 -7.851 1.00 84.56 170 LEU A O 1
ATOM 1436 N N . THR A 1 171 ? 3.501 8.944 -6.804 1.00 80.50 171 THR A N 1
ATOM 1437 C CA . THR A 1 171 ? 2.665 9.253 -7.981 1.00 80.50 171 THR A CA 1
ATOM 1438 C C . THR A 1 171 ? 3.133 10.522 -8.693 1.00 80.50 171 THR A C 1
ATOM 1440 O O . THR A 1 171 ? 2.949 10.651 -9.907 1.00 80.50 171 THR A O 1
ATOM 1443 N N . HIS A 1 172 ? 3.805 11.416 -7.965 1.00 73.00 172 HIS A N 1
ATOM 1444 C CA . HIS A 1 172 ? 4.454 12.618 -8.490 1.00 73.00 172 HIS A CA 1
ATOM 1445 C C . HIS A 1 172 ? 5.933 12.393 -8.870 1.00 73.00 172 HIS A C 1
ATOM 1447 O O . HIS A 1 172 ? 6.487 13.304 -9.528 1.00 73.00 172 HIS A O 1
#

Radius of gyration: 30.67 Å; chains: 1; bounding box: 65×24×87 Å

pLDDT: mean 71.52, std 13.24, range [36.31, 91.38]

Secondary structure (DSSP, 8-state):
-----HHHHHHHHHHHHHHHHHHHHHHTT---HHHHHHHHHHHHHHHHHHHHHHHHHHHHHHHHHHHHHHHHHIIIIIHHHHHHHHHHH--TT--TTGGGS-----GGGTGGGGGT--SHHHHHHHHHHHHHHHHHHS---HHHHHHHHHHHHHHHHHHHHHHHHHHHHHH-